Protein AF-A0A968AZB9-F1 (afdb_monomer_lite)

Sequence (79 aa):
MDKYRPGDYYIQCDYSGFKIRRSQAKKKWDGLLVDRRFWEIRHPQDFVRGIKDRQAVPDPRPEGDDTFLSTNEVTQDDL

pLDDT: mean 90.22, std 9.31, range [54.09, 97.69]

Radius of gyration: 33.04 Å; chains: 1; bounding box: 50×40×93 Å

Structure (mmCIF, N/CA/C/O backbone):
data_AF-A0A968AZB9-F1
#
_entry.id   AF-A0A968AZB9-F1
#
loop_
_atom_site.group_PDB
_atom_site.id
_atom_site.type_symbol
_atom_site.label_atom_id
_atom_site.label_alt_id
_atom_site.label_comp_id
_atom_site.label_asym_id
_atom_site.label_entity_id
_atom_site.label_seq_id
_atom_site.pdbx_PDB_ins_code
_atom_site.Cartn_x
_atom_site.Cartn_y
_atom_site.Cartn_z
_atom_site.occupancy
_atom_site.B_iso_or_equiv
_atom_site.auth_seq_id
_atom_site.auth_comp_id
_atom_site.auth_asym_id
_atom_site.auth_atom_id
_atom_site.pdbx_PDB_model_num
ATOM 1 N N . MET A 1 1 ? 26.147 -4.030 -25.116 1.00 54.09 1 MET A N 1
ATOM 2 C CA . MET A 1 1 ? 25.550 -3.522 -26.370 1.00 54.09 1 MET A CA 1
ATOM 3 C C . MET A 1 1 ? 24.141 -4.061 -26.471 1.00 54.09 1 MET A C 1
ATOM 5 O O . MET A 1 1 ? 23.962 -5.275 -26.430 1.00 54.09 1 MET A O 1
ATOM 9 N N . ASP A 1 2 ? 23.155 -3.175 -26.506 1.00 67.38 2 ASP A N 1
ATOM 10 C CA . ASP A 1 2 ? 21.755 -3.563 -26.429 1.00 67.38 2 ASP A CA 1
ATOM 11 C C . ASP A 1 2 ? 21.239 -3.992 -27.810 1.00 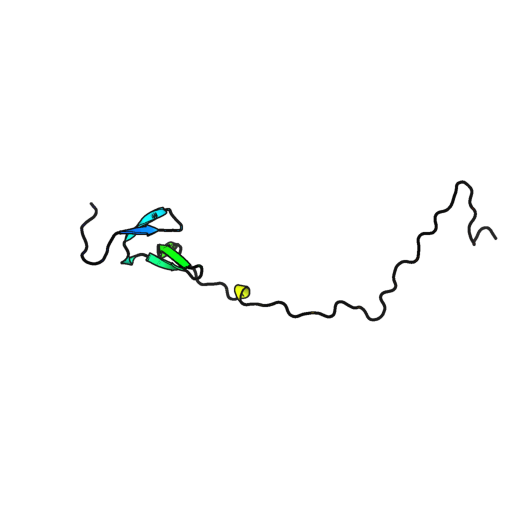67.38 2 ASP A C 1
ATOM 13 O O . ASP A 1 2 ? 21.081 -3.171 -28.709 1.00 67.38 2 ASP A O 1
ATOM 17 N N . LYS A 1 3 ? 21.074 -5.304 -28.026 1.00 82.06 3 LYS A N 1
ATOM 18 C CA . LYS A 1 3 ? 20.727 -5.879 -29.340 1.00 82.06 3 LYS A CA 1
ATOM 19 C C . LYS A 1 3 ? 19.235 -5.759 -29.618 1.00 82.06 3 LYS A C 1
ATOM 21 O O . LYS A 1 3 ? 18.435 -6.095 -28.753 1.00 82.06 3 LYS A O 1
ATOM 26 N N . TYR A 1 4 ? 18.839 -5.363 -30.826 1.00 88.00 4 TYR A N 1
ATOM 27 C CA . TYR A 1 4 ? 17.439 -5.445 -31.254 1.00 88.00 4 TYR A CA 1
ATOM 28 C C . TYR A 1 4 ? 16.884 -6.866 -31.047 1.00 88.00 4 TYR A C 1
ATOM 30 O O . TYR A 1 4 ? 17.563 -7.855 -31.322 1.00 88.00 4 TYR A O 1
ATOM 38 N N . ARG A 1 5 ? 15.657 -6.954 -30.523 1.00 91.56 5 ARG A N 1
ATOM 39 C CA . ARG A 1 5 ? 14.918 -8.206 -30.332 1.00 91.56 5 ARG A CA 1
ATOM 40 C C . ARG A 1 5 ? 13.514 -7.989 -30.892 1.00 91.56 5 ARG A C 1
ATOM 42 O O . ARG A 1 5 ? 12.804 -7.139 -30.348 1.00 91.56 5 ARG A O 1
ATOM 49 N N . PRO A 1 6 ? 13.124 -8.682 -31.971 1.00 92.50 6 PRO A N 1
ATOM 50 C CA . PRO A 1 6 ? 11.803 -8.502 -32.559 1.00 92.50 6 PRO A CA 1
ATOM 51 C C . PRO A 1 6 ? 10.718 -8.861 -31.536 1.00 92.50 6 PRO A C 1
ATOM 53 O O . PRO A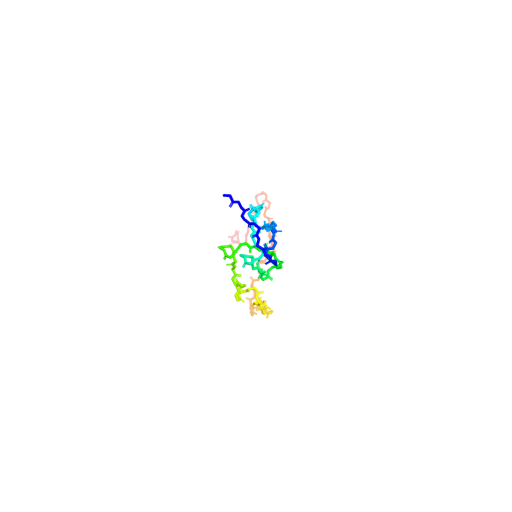 1 6 ? 10.832 -9.857 -30.826 1.00 92.50 6 PRO A O 1
ATOM 56 N N . GLY A 1 7 ? 9.698 -8.008 -31.412 1.00 92.00 7 GLY A N 1
ATOM 57 C CA . GLY A 1 7 ? 8.577 -8.183 -30.476 1.00 92.00 7 GLY A CA 1
ATOM 58 C C . GLY A 1 7 ? 8.865 -7.850 -29.004 1.00 92.00 7 GLY A C 1
ATOM 59 O O . GLY A 1 7 ? 7.927 -7.604 -28.250 1.00 92.00 7 GLY A O 1
ATOM 60 N N . ASP A 1 8 ? 10.130 -7.765 -28.585 1.00 95.44 8 ASP A N 1
ATOM 61 C CA . ASP A 1 8 ? 10.511 -7.459 -27.199 1.00 95.44 8 ASP A CA 1
ATOM 62 C C . ASP A 1 8 ? 10.992 -6.009 -27.074 1.00 95.44 8 ASP A C 1
ATOM 64 O O . ASP A 1 8 ? 12.184 -5.730 -26.944 1.00 95.44 8 ASP A O 1
ATOM 68 N N . TYR A 1 9 ? 10.066 -5.062 -27.183 1.00 94.75 9 TYR A N 1
ATOM 69 C CA . TYR A 1 9 ? 10.365 -3.633 -27.115 1.00 94.75 9 TYR A CA 1
ATOM 70 C C . TYR A 1 9 ? 10.733 -3.179 -25.694 1.00 94.75 9 TYR A C 1
ATOM 72 O O . TYR A 1 9 ? 10.521 -3.882 -24.704 1.00 94.75 9 TYR A O 1
ATOM 80 N N . TYR A 1 10 ? 11.315 -1.986 -25.597 1.00 95.19 10 TYR A N 1
ATOM 81 C CA . TYR A 1 10 ? 11.652 -1.371 -24.320 1.00 95.19 10 TYR A CA 1
ATOM 82 C C . TYR A 1 10 ? 10.474 -0.628 -23.718 1.00 95.19 10 TYR A C 1
ATOM 84 O O . TYR A 1 10 ? 9.755 0.078 -24.420 1.00 95.19 10 TYR A O 1
ATOM 92 N N . ILE A 1 11 ? 10.350 -0.733 -22.403 1.00 95.69 11 ILE A N 1
ATOM 93 C CA . ILE A 1 11 ? 9.430 0.052 -21.591 1.00 95.69 11 ILE A CA 1
ATOM 94 C C . ILE A 1 11 ? 10.180 0.651 -20.405 1.00 95.69 11 ILE A C 1
ATOM 96 O O . ILE A 1 11 ? 11.296 0.233 -20.090 1.00 95.69 11 ILE A O 1
ATOM 100 N N . GLN A 1 12 ? 9.558 1.611 -19.734 1.00 97.56 12 GLN A N 1
ATOM 101 C CA . GLN A 1 12 ? 10.039 2.112 -18.455 1.00 97.56 12 GLN A CA 1
ATOM 102 C C . GLN A 1 12 ? 9.342 1.356 -17.321 1.00 97.56 12 GLN A C 1
ATOM 104 O O . GLN A 1 12 ? 8.149 1.087 -17.404 1.00 97.56 12 GLN A O 1
ATOM 109 N N . CYS A 1 13 ? 10.101 0.951 -16.304 1.00 97.25 13 CYS A N 1
ATOM 110 C CA . CYS A 1 13 ? 9.555 0.358 -15.087 1.00 97.25 13 CYS A CA 1
ATOM 111 C C . CYS A 1 13 ? 8.942 1.458 -14.214 1.00 97.25 13 CYS A C 1
ATOM 113 O O . CYS A 1 13 ? 9.659 2.386 -13.842 1.00 97.25 13 CYS A O 1
ATOM 115 N N . ASP A 1 14 ? 7.675 1.319 -13.824 1.00 97.12 14 ASP A N 1
ATOM 116 C CA . ASP A 1 14 ? 6.972 2.342 -13.033 1.00 97.12 14 ASP A CA 1
ATOM 117 C C . ASP A 1 14 ? 7.527 2.489 -11.603 1.00 97.12 14 ASP A C 1
ATOM 119 O O . ASP A 1 14 ? 7.390 3.541 -10.989 1.00 97.12 14 ASP A O 1
ATOM 123 N N . TYR A 1 15 ? 8.179 1.449 -11.068 1.00 95.94 15 TYR A N 1
ATOM 124 C CA . TYR A 1 15 ? 8.751 1.470 -9.715 1.00 95.94 15 TYR A CA 1
ATOM 125 C C . TYR A 1 15 ? 10.172 2.041 -9.676 1.00 95.94 15 TYR A C 1
ATOM 127 O O . TYR A 1 15 ? 10.501 2.872 -8.838 1.00 95.94 15 TYR A O 1
ATOM 135 N N . SER A 1 16 ? 11.041 1.572 -10.574 1.00 95.25 16 SER A N 1
ATOM 136 C CA . SER A 1 16 ? 12.469 1.911 -10.541 1.00 95.25 16 SER A CA 1
ATOM 137 C C . SER A 1 16 ? 12.873 2.994 -11.540 1.00 95.25 16 SER A C 1
ATOM 139 O O . SER A 1 16 ? 14.008 3.456 -11.503 1.00 95.25 16 SER A O 1
ATOM 141 N N . GLY A 1 17 ? 11.996 3.354 -12.481 1.00 95.88 17 GLY A N 1
ATOM 142 C CA . GLY A 1 17 ? 12.274 4.324 -13.541 1.00 95.88 17 GLY A CA 1
ATOM 143 C C . GLY A 1 17 ? 13.258 3.839 -14.612 1.00 95.88 17 GLY A C 1
ATOM 144 O O . GLY A 1 17 ? 13.489 4.548 -15.592 1.00 95.88 17 GLY A O 1
ATOM 145 N N . PHE A 1 18 ? 13.833 2.640 -14.479 1.00 95.81 18 PHE A N 1
ATOM 146 C CA . PHE A 1 18 ? 14.786 2.112 -15.453 1.00 95.81 18 PHE A CA 1
ATOM 147 C C . PHE A 1 18 ? 14.097 1.566 -16.701 1.00 95.81 18 PHE A C 1
ATOM 149 O O . PHE A 1 18 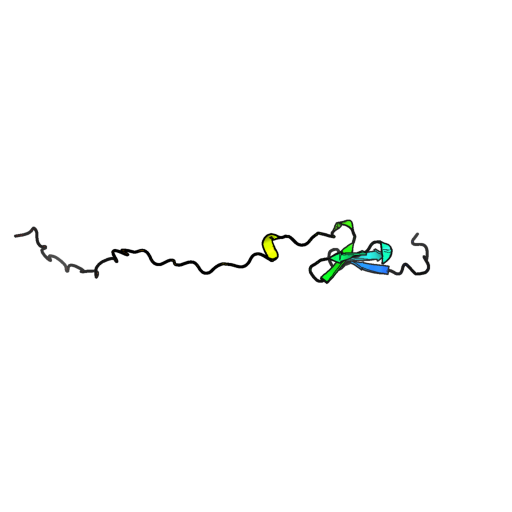? 13.000 1.002 -16.652 1.00 95.81 18 PHE A O 1
ATOM 156 N N . LYS A 1 19 ? 14.795 1.684 -17.833 1.00 95.69 19 LYS A N 1
ATOM 157 C CA . LYS A 1 19 ? 14.394 1.063 -19.092 1.00 95.69 19 LYS A CA 1
ATOM 158 C C . LYS A 1 19 ? 14.641 -0.448 -19.021 1.00 95.69 19 LYS A C 1
ATOM 160 O O . LYS A 1 19 ? 15.774 -0.885 -18.835 1.00 95.69 19 LYS A O 1
ATOM 165 N N . ILE A 1 20 ? 13.584 -1.232 -19.207 1.00 95.25 20 ILE A N 1
ATOM 166 C CA . ILE A 1 20 ? 13.604 -2.700 -19.200 1.00 95.25 20 ILE A CA 1
ATOM 167 C C . ILE A 1 20 ? 12.922 -3.251 -20.454 1.00 95.25 20 ILE A C 1
ATOM 169 O O . ILE A 1 20 ? 12.173 -2.553 -21.138 1.00 95.25 20 ILE A O 1
ATOM 173 N N . ARG A 1 21 ? 13.170 -4.521 -20.774 1.00 95.38 21 ARG A N 1
ATOM 174 C CA . ARG A 1 21 ? 12.470 -5.206 -21.871 1.00 95.38 21 ARG A CA 1
ATOM 175 C C . ARG A 1 21 ? 11.038 -5.553 -21.469 1.00 95.38 21 ARG A C 1
ATOM 177 O O . ARG A 1 21 ? 10.798 -5.946 -20.327 1.00 95.38 21 ARG A O 1
ATOM 184 N N . ARG A 1 22 ? 10.090 -5.491 -22.409 1.00 95.88 22 ARG A N 1
ATOM 185 C CA . ARG A 1 22 ? 8.680 -5.836 -22.165 1.00 95.88 22 ARG A CA 1
ATOM 186 C C . ARG A 1 22 ? 8.520 -7.252 -21.613 1.00 95.88 22 ARG A C 1
ATOM 188 O O . ARG A 1 22 ? 7.663 -7.467 -20.754 1.00 95.88 22 ARG A O 1
ATOM 195 N N . SER A 1 23 ? 9.353 -8.188 -22.064 1.00 95.44 23 SER A N 1
ATOM 196 C CA . SER A 1 23 ? 9.402 -9.569 -21.576 1.00 95.44 23 SER A CA 1
ATOM 197 C C . SER A 1 23 ? 9.753 -9.676 -20.085 1.00 95.44 23 SER A C 1
ATOM 199 O O . SER A 1 23 ? 9.291 -10.595 -19.408 1.00 95.44 23 SER A O 1
ATOM 201 N N . GLN A 1 24 ? 10.529 -8.735 -19.544 1.00 95.69 24 GLN A N 1
ATOM 202 C CA . GLN A 1 24 ? 10.946 -8.692 -18.138 1.00 95.69 24 GLN A CA 1
ATOM 203 C C . GLN A 1 24 ? 9.921 -8.017 -17.226 1.00 95.69 24 GLN A C 1
ATOM 205 O O . GLN A 1 24 ? 10.047 -8.108 -16.007 1.00 95.69 24 GLN A O 1
ATOM 210 N N . ALA A 1 25 ? 8.911 -7.363 -17.791 1.00 96.75 25 ALA A N 1
ATOM 211 C CA . ALA A 1 25 ? 7.916 -6.637 -17.027 1.00 96.75 25 ALA A CA 1
ATOM 212 C C . ALA A 1 25 ? 6.719 -7.515 -16.640 1.00 96.75 25 ALA A C 1
ATOM 214 O O . ALA A 1 25 ? 6.261 -8.354 -17.423 1.00 96.75 25 ALA A O 1
ATOM 215 N N . LYS A 1 26 ? 6.172 -7.284 -15.447 1.00 96.75 26 LYS A N 1
ATOM 216 C CA . LYS A 1 26 ? 4.927 -7.874 -14.948 1.00 96.75 26 LYS A CA 1
ATOM 217 C C . LYS A 1 26 ? 4.012 -6.782 -14.409 1.00 96.75 26 LYS A C 1
ATOM 219 O O . LYS A 1 26 ? 4.475 -5.821 -13.804 1.00 96.75 26 LYS A O 1
ATOM 224 N N . LYS A 1 27 ? 2.705 -6.957 -14.608 1.00 96.31 27 LYS A N 1
ATOM 225 C CA . LYS A 1 27 ? 1.699 -6.080 -14.009 1.00 96.31 27 LYS A CA 1
ATOM 226 C C . LYS A 1 27 ? 1.462 -6.509 -12.559 1.00 96.31 27 LYS A C 1
ATOM 228 O O . LYS A 1 27 ? 1.191 -7.685 -12.304 1.00 96.31 27 LYS A O 1
ATOM 233 N N . LYS A 1 28 ? 1.627 -5.577 -11.627 1.00 95.75 28 LYS A N 1
ATOM 234 C CA . LYS A 1 28 ? 1.315 -5.747 -10.209 1.00 95.75 28 LYS A CA 1
ATOM 235 C C . LYS A 1 28 ? -0.190 -5.637 -9.959 1.00 95.75 28 LYS A C 1
ATOM 237 O O . LYS A 1 28 ? -0.961 -5.214 -10.820 1.00 95.75 28 LYS A O 1
ATOM 242 N N . TRP A 1 29 ? -0.597 -6.020 -8.754 1.00 94.75 29 TRP A N 1
ATOM 243 C CA . TRP A 1 29 ? -1.981 -5.967 -8.292 1.00 94.75 29 TRP A CA 1
ATOM 244 C C . TRP A 1 29 ? -2.557 -4.544 -8.183 1.00 94.75 29 TRP A C 1
ATOM 246 O O . TRP A 1 29 ? -3.767 -4.375 -8.305 1.00 94.75 29 TRP A O 1
ATOM 256 N N . ASP A 1 30 ? -1.700 -3.542 -7.988 1.00 94.25 30 ASP A N 1
ATOM 257 C CA . ASP A 1 30 ? -2.026 -2.108 -7.934 1.00 94.25 30 ASP A CA 1
ATOM 258 C C . ASP A 1 30 ? -2.139 -1.466 -9.332 1.00 94.25 30 ASP A C 1
ATOM 260 O O . ASP A 1 30 ? -2.487 -0.297 -9.465 1.00 94.25 30 ASP A O 1
ATOM 264 N N . GLY A 1 31 ? -1.877 -2.238 -10.391 1.00 94.75 31 GLY A N 1
ATOM 265 C CA . GLY A 1 31 ? -1.946 -1.791 -11.777 1.00 94.75 31 GLY A CA 1
ATOM 266 C C . GLY A 1 31 ? -0.618 -1.321 -12.371 1.00 94.75 31 GLY A C 1
ATOM 267 O O . GLY A 1 31 ? -0.575 -1.133 -13.589 1.00 94.75 31 GLY A O 1
ATOM 268 N N . LEU A 1 32 ? 0.451 -1.209 -11.574 1.00 96.50 32 LEU A N 1
ATOM 269 C CA . LEU A 1 32 ? 1.772 -0.775 -12.039 1.00 96.50 32 LEU A CA 1
ATOM 270 C C . LEU A 1 32 ? 2.459 -1.843 -12.898 1.00 96.50 32 LEU A C 1
ATOM 272 O O . LEU A 1 32 ? 2.333 -3.047 -12.649 1.00 96.50 32 LEU A O 1
ATOM 276 N N . LEU A 1 33 ? 3.224 -1.413 -13.902 1.00 96.88 33 LEU A N 1
ATOM 277 C CA . LEU A 1 33 ? 4.031 -2.281 -14.752 1.00 96.88 33 LEU A CA 1
ATOM 278 C C . LEU A 1 33 ? 5.499 -2.211 -14.316 1.00 96.88 33 LEU A C 1
ATOM 280 O O . LEU A 1 33 ? 6.213 -1.240 -14.565 1.00 96.88 33 LEU A O 1
ATOM 284 N N . VAL A 1 34 ? 5.966 -3.272 -13.660 1.00 97.69 34 VAL A N 1
ATOM 285 C CA . VAL A 1 34 ? 7.269 -3.289 -12.982 1.00 97.69 34 VAL A CA 1
ATOM 286 C C . VAL A 1 34 ? 8.164 -4.415 -13.484 1.00 97.69 34 VAL A C 1
ATOM 288 O O . VAL A 1 34 ? 7.692 -5.413 -14.029 1.00 97.69 34 VAL A O 1
ATOM 291 N N . ASP A 1 35 ? 9.474 -4.282 -13.281 1.00 97.50 35 ASP A N 1
ATOM 292 C CA . ASP A 1 35 ? 10.421 -5.393 -13.428 1.00 97.50 35 ASP A CA 1
ATOM 293 C C . ASP A 1 35 ? 10.007 -6.564 -12.517 1.00 97.50 35 ASP A C 1
ATOM 295 O O . ASP A 1 35 ? 9.580 -6.357 -11.380 1.00 97.50 35 ASP A O 1
ATOM 299 N N . ARG A 1 36 ? 10.169 -7.804 -12.995 1.00 96.06 36 ARG A N 1
ATOM 300 C CA . ARG A 1 36 ? 9.907 -9.046 -12.241 1.00 96.06 36 ARG A CA 1
ATOM 301 C C . ARG A 1 36 ? 10.458 -9.048 -10.810 1.00 96.06 36 ARG A C 1
ATOM 303 O O . ARG A 1 36 ? 9.844 -9.686 -9.964 1.00 96.06 36 ARG A O 1
ATOM 310 N N . ARG A 1 37 ? 11.581 -8.374 -10.542 1.00 95.81 37 ARG A N 1
ATOM 311 C CA . ARG A 1 37 ? 12.205 -8.296 -9.205 1.00 95.81 37 ARG A CA 1
ATOM 312 C C . ARG A 1 37 ? 11.398 -7.492 -8.183 1.00 95.81 37 ARG A C 1
ATOM 314 O O . ARG A 1 37 ? 11.541 -7.734 -6.994 1.00 95.81 37 ARG A O 1
ATOM 321 N N . PHE A 1 38 ? 10.579 -6.550 -8.645 1.00 95.38 38 PHE A N 1
ATOM 322 C CA . PHE A 1 38 ? 9.718 -5.710 -7.803 1.00 95.38 38 PHE A CA 1
ATOM 323 C C . PHE A 1 38 ? 8.251 -6.144 -7.857 1.00 95.38 38 PHE A C 1
ATOM 325 O O . PHE A 1 38 ? 7.379 -5.476 -7.307 1.00 95.38 38 PHE A O 1
ATOM 332 N N . TRP A 1 39 ? 7.953 -7.233 -8.569 1.00 96.81 39 TRP A N 1
ATOM 333 C CA . TRP A 1 39 ? 6.607 -7.772 -8.616 1.00 96.81 39 TRP A CA 1
ATOM 334 C C . TRP A 1 39 ? 6.274 -8.448 -7.288 1.00 96.81 39 TRP A C 1
ATOM 336 O O . TRP A 1 39 ? 7.029 -9.289 -6.804 1.00 96.81 39 TRP A O 1
ATOM 346 N N . GLU A 1 40 ? 5.109 -8.122 -6.747 1.00 94.69 40 GLU A N 1
ATOM 347 C CA . GLU A 1 40 ? 4.581 -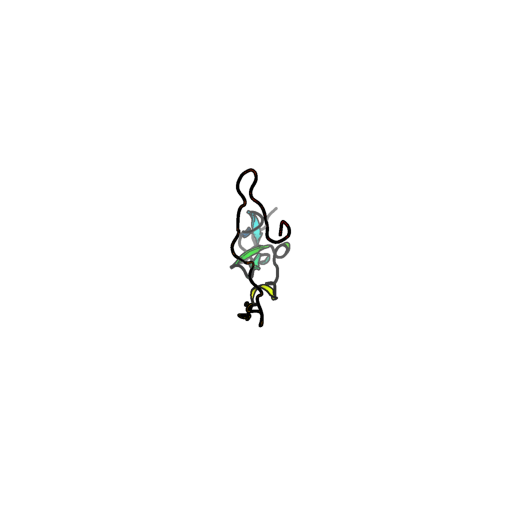8.701 -5.517 1.00 94.69 40 GLU A CA 1
ATOM 348 C C . GLU A 1 40 ? 3.145 -9.186 -5.724 1.00 94.69 40 GLU A C 1
ATOM 350 O O . GLU A 1 40 ? 2.405 -8.691 -6.586 1.00 94.69 40 GLU A O 1
ATOM 355 N N . ILE A 1 41 ? 2.753 -10.162 -4.908 1.00 94.56 41 ILE A N 1
ATOM 356 C CA . ILE A 1 41 ? 1.364 -10.594 -4.789 1.00 94.56 41 ILE A CA 1
ATOM 357 C C . ILE A 1 41 ? 0.596 -9.609 -3.904 1.00 94.56 41 ILE A C 1
ATOM 359 O O . ILE A 1 41 ? 1.166 -9.010 -2.995 1.00 94.56 41 ILE A O 1
ATOM 363 N N . ARG A 1 42 ? -0.706 -9.449 -4.149 1.00 95.75 42 ARG A N 1
ATOM 364 C CA . ARG A 1 42 ? -1.560 -8.655 -3.262 1.00 95.75 42 ARG A CA 1
ATOM 365 C C . ARG A 1 42 ? -1.718 -9.349 -1.915 1.00 95.75 42 ARG A C 1
ATOM 367 O O . ARG A 1 42 ? -2.008 -10.547 -1.885 1.00 95.75 42 ARG A O 1
ATOM 374 N N . HIS A 1 43 ? -1.576 -8.607 -0.821 1.00 94.69 43 HIS A N 1
ATOM 375 C CA . HIS A 1 43 ? -1.716 -9.180 0.511 1.00 94.69 43 HIS A CA 1
ATOM 376 C C . HIS A 1 43 ? -3.190 -9.540 0.803 1.00 94.69 43 HIS A C 1
ATOM 378 O O . HIS A 1 43 ? -4.073 -8.713 0.566 1.00 94.69 43 HIS A O 1
ATOM 384 N N . PRO A 1 44 ? -3.500 -10.737 1.344 1.00 95.12 44 PRO A N 1
ATOM 385 C CA . PRO A 1 44 ? -4.883 -11.139 1.626 1.00 95.12 44 PRO A CA 1
ATOM 386 C C . PRO A 1 44 ? -5.628 -10.207 2.595 1.00 95.12 44 PRO A C 1
ATOM 388 O O . PRO A 1 44 ? -6.845 -10.064 2.494 1.00 95.12 44 PRO A O 1
ATOM 391 N N . GLN A 1 45 ? -4.904 -9.540 3.503 1.00 94.81 45 GLN A N 1
ATOM 392 C CA . GLN A 1 45 ? -5.491 -8.599 4.467 1.00 94.81 45 GLN A CA 1
ATOM 393 C C . GLN A 1 45 ? -6.172 -7.397 3.797 1.00 94.81 45 GLN A C 1
ATOM 395 O O . GLN A 1 45 ? -7.111 -6.855 4.370 1.00 94.81 45 GLN A O 1
ATOM 400 N N . ASP A 1 46 ? -5.776 -7.021 2.575 1.00 92.75 46 ASP A N 1
ATOM 401 C CA . ASP A 1 46 ? -6.413 -5.924 1.829 1.00 92.75 46 ASP A CA 1
ATOM 402 C C . ASP A 1 46 ? -7.894 -6.191 1.525 1.00 92.75 46 ASP A C 1
ATOM 404 O O . ASP A 1 46 ? -8.652 -5.268 1.227 1.00 92.75 46 ASP A O 1
ATOM 408 N N . PHE A 1 47 ? -8.306 -7.462 1.544 1.00 93.56 47 PHE A N 1
ATOM 409 C CA . PHE A 1 47 ? -9.686 -7.869 1.292 1.00 93.56 47 PHE A CA 1
ATOM 410 C C . PHE A 1 47 ? -10.528 -7.946 2.569 1.00 93.56 47 PHE A C 1
ATOM 412 O O . PHE A 1 47 ? -11.752 -8.073 2.482 1.00 93.56 47 PHE A O 1
ATOM 419 N N . VAL A 1 48 ? -9.900 -7.876 3.746 1.00 95.00 48 VAL A N 1
ATOM 420 C CA . VAL A 1 48 ? -10.602 -7.955 5.028 1.00 95.00 48 VAL A CA 1
ATOM 421 C C . VAL A 1 48 ? -11.424 -6.688 5.229 1.00 95.00 48 VAL A C 1
ATOM 423 O O . VAL A 1 48 ? -10.938 -5.569 5.073 1.00 95.00 48 VAL A O 1
ATOM 426 N N . ARG A 1 49 ? -12.695 -6.866 5.590 1.00 94.62 49 ARG A N 1
ATOM 427 C CA . ARG A 1 49 ? -13.613 -5.773 5.919 1.00 94.62 49 ARG A CA 1
ATOM 428 C C . ARG A 1 49 ? -13.959 -5.826 7.397 1.00 94.62 49 ARG A C 1
ATOM 430 O O . ARG A 1 49 ? -14.141 -6.909 7.950 1.00 94.62 49 ARG A O 1
ATOM 437 N N . GLY A 1 50 ? -14.062 -4.654 8.018 1.00 91.56 50 GLY A N 1
ATOM 438 C CA . GLY A 1 50 ? -14.511 -4.541 9.400 1.00 91.56 50 GLY A CA 1
ATOM 439 C C . GLY A 1 50 ? -15.943 -5.049 9.557 1.00 91.56 50 GLY A C 1
ATOM 440 O O . GLY A 1 50 ? -16.802 -4.784 8.715 1.00 91.56 50 GLY A O 1
ATOM 441 N N . ILE A 1 51 ? -16.193 -5.770 10.646 1.00 91.62 51 ILE A N 1
ATOM 442 C CA . ILE A 1 51 ? -17.537 -6.146 11.083 1.00 91.62 51 ILE A CA 1
ATOM 443 C C . ILE A 1 51 ? -17.963 -5.119 12.130 1.00 91.62 51 ILE A C 1
ATOM 445 O O . ILE A 1 51 ? -17.169 -4.746 12.993 1.00 91.62 51 ILE A O 1
ATOM 449 N N . LYS A 1 52 ? -19.207 -4.635 12.045 1.00 93.25 52 LYS A N 1
ATOM 450 C CA . LYS A 1 52 ? -19.738 -3.716 13.053 1.00 93.25 52 LYS A CA 1
ATOM 451 C C . LYS A 1 52 ? -19.842 -4.450 14.389 1.00 93.25 52 LYS A C 1
ATOM 453 O O . LYS A 1 52 ? -20.585 -5.421 14.492 1.00 93.25 52 LYS A O 1
ATOM 458 N N . ASP A 1 53 ? -19.138 -3.946 15.393 1.00 92.00 53 ASP A N 1
ATOM 459 C CA . ASP A 1 53 ? -19.193 -4.462 16.758 1.00 92.00 53 ASP A CA 1
ATOM 460 C C . ASP A 1 53 ? -20.123 -3.613 17.644 1.00 92.00 53 ASP A C 1
ATOM 462 O O . ASP A 1 53 ? -20.287 -2.404 17.433 1.00 92.00 53 ASP A O 1
ATOM 466 N N . ARG A 1 54 ? -20.749 -4.244 18.643 1.00 92.38 54 ARG A N 1
ATOM 467 C CA . ARG A 1 54 ? -21.569 -3.580 19.658 1.00 92.38 54 ARG A CA 1
ATOM 468 C C . ARG A 1 54 ? -20.674 -3.169 20.826 1.00 92.38 54 ARG A C 1
ATOM 470 O O . ARG A 1 54 ? -20.537 -3.898 21.797 1.00 92.38 54 ARG A O 1
ATOM 477 N N . GLN A 1 55 ? -20.161 -1.945 20.754 1.00 93.19 55 GLN A N 1
ATOM 478 C CA . GLN A 1 55 ? -19.314 -1.341 21.795 1.00 93.19 55 GLN A CA 1
ATOM 479 C C . GLN A 1 55 ? -20.066 -0.975 23.095 1.00 93.19 55 GLN A C 1
ATOM 481 O O . GLN A 1 55 ? -19.458 -0.518 24.055 1.00 93.19 55 GLN A O 1
ATOM 486 N N . ALA A 1 56 ? -21.394 -1.137 23.140 1.00 91.75 56 ALA A N 1
ATOM 487 C CA . ALA A 1 56 ? -22.194 -0.793 24.313 1.00 91.75 56 ALA A CA 1
ATOM 488 C C . ALA A 1 56 ? -21.999 -1.817 25.443 1.00 91.75 56 ALA A C 1
ATOM 490 O O . ALA A 1 56 ? -22.332 -2.997 25.283 1.00 91.75 56 ALA A O 1
ATOM 491 N N . VAL A 1 57 ? -21.529 -1.343 26.597 1.00 90.94 57 VAL A N 1
ATOM 492 C CA . VAL A 1 57 ? -21.452 -2.140 27.827 1.00 90.94 57 VAL A CA 1
ATOM 493 C C . VAL A 1 57 ? -22.824 -2.209 28.525 1.00 90.94 57 VAL A C 1
ATOM 495 O O . VAL A 1 57 ? -23.597 -1.257 28.414 1.00 90.94 57 VAL A O 1
ATOM 498 N N . PRO A 1 58 ? -23.171 -3.316 29.217 1.00 92.56 58 PRO A N 1
ATOM 499 C CA . PRO A 1 58 ? -24.473 -3.461 29.884 1.00 92.56 58 PRO A CA 1
ATOM 500 C C . PRO A 1 58 ? -24.742 -2.445 31.001 1.00 92.56 58 PRO A C 1
ATOM 502 O O . PRO A 1 58 ? -25.886 -2.042 31.180 1.00 92.56 58 PRO A O 1
ATOM 505 N N . ASP A 1 59 ? -23.704 -2.041 31.733 1.00 92.69 59 ASP A N 1
ATOM 506 C CA . ASP A 1 59 ? -23.786 -1.056 32.814 1.00 92.69 59 ASP A CA 1
ATOM 507 C C . ASP A 1 59 ? -22.603 -0.076 32.690 1.00 92.69 59 ASP A C 1
ATOM 509 O O 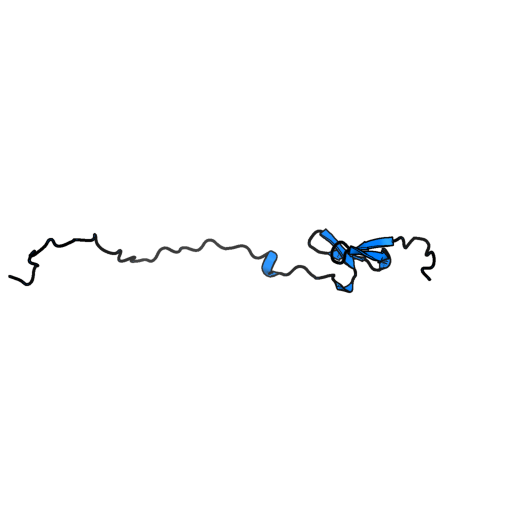. ASP A 1 59 ? -21.487 -0.412 33.091 1.00 92.69 59 ASP A O 1
ATOM 513 N N . PRO A 1 60 ? -22.798 1.094 32.053 1.00 90.94 60 PRO A N 1
ATOM 514 C CA . PRO A 1 60 ? -21.711 2.013 31.723 1.00 90.94 60 PRO A CA 1
ATOM 515 C C . PRO A 1 60 ? -21.181 2.828 32.903 1.00 90.94 60 PRO A C 1
ATOM 517 O O . PRO A 1 60 ? -20.149 3.463 32.721 1.00 90.94 60 PRO A O 1
ATOM 520 N N . ARG A 1 61 ? -21.863 2.828 34.065 1.00 90.50 61 ARG A N 1
ATOM 521 C CA . ARG A 1 61 ? -21.490 3.587 35.280 1.00 90.50 61 ARG A CA 1
ATOM 522 C C . ARG A 1 61 ? -20.814 4.937 34.953 1.00 90.50 61 ARG A C 1
ATOM 524 O O . ARG A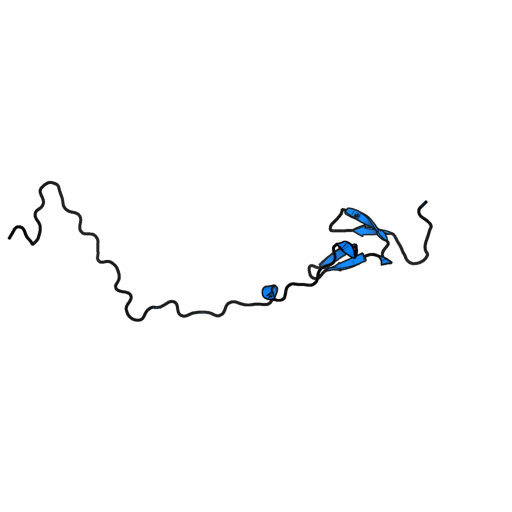 1 61 ? -19.640 5.106 35.284 1.00 90.50 61 ARG A O 1
ATOM 531 N N . PRO A 1 62 ? -21.511 5.856 34.252 1.00 91.44 62 PRO A N 1
ATOM 532 C CA . PRO A 1 62 ? -20.917 7.124 33.849 1.00 91.44 62 PRO A CA 1
ATOM 533 C C . PRO A 1 62 ? -20.463 7.914 35.077 1.00 91.44 62 PRO A C 1
ATOM 535 O O . PRO A 1 62 ? -21.030 7.771 36.164 1.00 91.44 62 PRO A O 1
ATOM 538 N N . GLU A 1 63 ? -19.438 8.735 34.882 1.00 91.62 63 GLU A N 1
ATOM 539 C CA . GLU A 1 63 ? -19.013 9.708 35.881 1.00 91.62 63 GLU A CA 1
ATOM 540 C C . GLU A 1 63 ? -20.179 10.648 36.223 1.00 91.62 63 GLU A C 1
ATOM 542 O O . GLU A 1 63 ? -21.014 10.954 35.366 1.00 91.62 63 GLU A O 1
ATOM 547 N N . GLY A 1 64 ? -20.281 11.019 37.500 1.00 89.56 64 GLY A N 1
ATOM 548 C CA . GLY A 1 64 ? -21.271 11.990 37.959 1.00 89.56 64 GLY A CA 1
ATOM 549 C C . GLY A 1 64 ? -20.894 13.406 37.531 1.00 89.56 64 GLY A C 1
ATOM 550 O O . GLY A 1 64 ? -19.783 13.646 37.073 1.00 89.56 64 GLY A O 1
ATOM 551 N N . ASP A 1 65 ? -21.817 14.348 37.694 1.00 92.31 65 ASP A N 1
ATOM 552 C CA . ASP A 1 65 ? -21.526 15.749 37.405 1.00 92.31 65 ASP A CA 1
ATOM 553 C C . ASP A 1 65 ? -20.475 16.304 38.380 1.00 92.31 65 ASP A C 1
ATOM 555 O O . ASP A 1 65 ? -20.561 16.100 39.597 1.00 92.31 65 ASP A O 1
ATOM 559 N N . ASP A 1 66 ? -19.505 17.047 37.846 1.00 89.56 66 ASP A N 1
ATOM 560 C CA . ASP A 1 66 ? -18.504 17.728 38.661 1.00 89.56 66 ASP A CA 1
ATOM 561 C C . ASP A 1 66 ? -19.170 18.766 39.577 1.00 89.56 66 ASP A C 1
ATOM 563 O O . ASP A 1 66 ? -19.882 19.667 39.126 1.00 89.56 66 ASP A O 1
ATOM 567 N N . THR A 1 67 ? -18.891 18.675 40.879 1.00 83.50 67 THR A N 1
ATOM 568 C CA . THR A 1 67 ? -19.266 19.691 41.872 1.00 83.50 67 THR A CA 1
ATOM 569 C C . THR A 1 67 ? -17.996 20.350 42.394 1.00 83.50 67 THR A C 1
ATOM 571 O O . THR A 1 67 ? -17.168 19.701 43.032 1.00 83.50 67 THR A O 1
ATOM 574 N N . PHE A 1 68 ? -17.825 21.641 42.117 1.00 86.88 68 PHE A N 1
ATOM 575 C CA . PHE A 1 68 ? -16.651 22.400 42.548 1.00 86.88 68 PHE A CA 1
ATOM 576 C C . PHE A 1 68 ? -16.949 23.170 43.833 1.00 86.88 68 PHE A C 1
ATOM 578 O O . PHE A 1 68 ? -17.922 23.917 43.890 1.00 86.88 68 PHE A O 1
ATOM 585 N N . LEU A 1 69 ? -16.077 23.021 44.830 1.00 83.69 69 LEU A N 1
ATOM 586 C CA . LEU A 1 69 ? -16.129 23.772 46.082 1.00 83.69 69 LEU A CA 1
ATOM 587 C C . LEU A 1 69 ? -15.469 25.149 45.921 1.00 83.69 69 LEU A C 1
ATOM 589 O O . LEU A 1 69 ? -14.427 25.296 45.276 1.00 83.69 69 LEU A O 1
ATOM 593 N N . SER A 1 70 ? -16.061 26.161 46.540 1.00 86.00 70 SER A N 1
ATOM 594 C CA . SER A 1 70 ? -15.519 27.509 46.685 1.00 86.00 70 SER A CA 1
ATOM 595 C C . SER A 1 70 ? -14.552 27.619 47.876 1.00 86.00 70 SER A C 1
ATOM 597 O O . SER A 1 70 ? -14.443 26.724 48.716 1.00 86.00 70 SER A O 1
ATOM 599 N N . THR A 1 71 ? -13.788 28.715 47.951 1.00 82.06 71 THR A N 1
ATOM 600 C CA . THR A 1 71 ? -12.821 28.941 49.039 1.00 82.06 71 THR A CA 1
ATOM 601 C C . THR A 1 71 ? -13.514 28.915 50.409 1.00 82.06 71 THR A C 1
ATOM 603 O O . THR A 1 71 ? -14.332 29.788 50.692 1.00 82.06 71 THR A O 1
ATOM 606 N N . ASN A 1 72 ? -13.105 27.978 51.276 1.00 80.88 72 ASN A N 1
ATOM 607 C CA . ASN A 1 72 ? -13.681 27.678 52.602 1.00 80.88 72 ASN A CA 1
ATOM 608 C C . ASN A 1 72 ? -15.047 26.963 52.593 1.00 80.88 72 ASN A C 1
ATOM 610 O O . ASN A 1 72 ? -15.764 27.023 53.590 1.00 80.88 72 ASN A O 1
ATOM 614 N N . GLU A 1 73 ? -15.424 26.305 51.499 1.00 77.81 73 GLU A N 1
ATOM 615 C CA . GLU A 1 73 ? -16.647 25.501 51.455 1.00 77.81 73 GLU A CA 1
ATOM 616 C C . GLU A 1 73 ? -16.469 24.133 52.137 1.00 77.81 73 GLU A C 1
ATOM 618 O O . GLU A 1 73 ? -15.402 23.522 52.083 1.00 77.81 73 GLU A O 1
ATOM 623 N N . VAL A 1 74 ? -17.535 23.696 52.805 1.00 70.19 74 VAL A N 1
ATOM 624 C CA . VAL A 1 74 ? -17.604 22.627 53.809 1.00 70.19 74 VAL A CA 1
ATOM 625 C C . VAL A 1 74 ? -18.477 21.492 53.256 1.00 70.19 74 VAL A C 1
ATOM 627 O O . VAL A 1 74 ? -19.502 21.748 52.625 1.00 70.19 74 VAL A O 1
ATOM 630 N N . THR A 1 75 ? -18.063 20.245 53.459 1.00 69.81 75 THR A N 1
ATOM 631 C CA . THR A 1 75 ? -18.608 19.027 52.836 1.00 69.81 75 THR A CA 1
ATOM 632 C C . THR A 1 75 ? -19.412 18.159 53.815 1.00 69.81 75 THR A C 1
ATOM 634 O O . THR A 1 75 ? -19.547 18.482 54.989 1.00 69.81 75 THR A O 1
ATOM 637 N N . GLN A 1 76 ? -19.995 17.055 53.327 1.00 67.56 76 GLN A N 1
ATOM 638 C CA . GLN A 1 76 ? -20.940 16.202 54.070 1.00 67.56 76 GLN A CA 1
ATOM 639 C C . GLN A 1 76 ? -20.402 15.634 55.400 1.00 67.56 76 GLN A C 1
ATOM 641 O O . GLN A 1 76 ? -21.198 15.335 56.285 1.00 67.56 76 GLN A O 1
ATOM 646 N N . ASP A 1 77 ? -19.087 15.502 55.548 1.00 66.06 77 ASP A N 1
ATOM 647 C CA . ASP A 1 77 ? -18.426 14.976 56.750 1.00 66.06 77 ASP A CA 1
ATOM 648 C C . ASP A 1 77 ? -18.059 16.052 57.782 1.00 66.06 77 ASP A C 1
ATOM 650 O O . ASP A 1 77 ? -17.558 15.738 58.858 1.00 66.06 77 ASP A O 1
ATOM 654 N N . ASP A 1 78 ? -18.306 17.325 57.483 1.00 69.25 78 ASP A N 1
ATOM 655 C CA . ASP A 1 78 ? -18.145 18.407 58.457 1.00 69.25 78 ASP A CA 1
ATOM 656 C C . ASP A 1 78 ? -19.381 18.556 59.378 1.00 69.25 78 ASP A C 1
ATOM 658 O O . ASP A 1 78 ? -19.508 19.538 60.118 1.00 69.25 78 ASP A O 1
ATOM 662 N N . LEU A 1 79 ? -20.298 17.580 59.307 1.00 61.50 79 LEU A N 1
ATOM 663 C CA . LEU A 1 79 ? -21.486 17.390 60.146 1.00 61.50 79 LEU A CA 1
ATOM 664 C C . LEU A 1 79 ? -21.219 16.442 61.323 1.00 61.50 79 LEU A C 1
ATOM 666 O O . LEU A 1 79 ? -20.605 15.374 61.114 1.00 61.50 79 LEU A O 1
#

Secondary structure (DSSP, 8-state):
-----TT--EEE-TTT--EEEGGGEEE-TTS-EEEGGG--PPPGGGG--PPPP----S---PPPPP-PPPTT---GGG-

Foldseek 3Di:
DDDDDPPFDWDAFPPPRDIDTPVQWDQEPVRGIHGPVPHDHDDPCVVDDDDDDDPDDPCPPDDDDDDDDDDPDDDPVVD